Protein AF-A0A1Y1VI38-F1 (afdb_monomer_lite)

InterPro domains:
  IPR000742 EGF-like domain [PS00022] (77-88)
  IPR000742 EGF-like domain [PS01186] (77-88)

Organism: NCBI:txid1754191

Structure (mmCIF, N/CA/C/O backbone):
data_AF-A0A1Y1VI38-F1
#
_entry.id   AF-A0A1Y1VI38-F1
#
loop_
_atom_site.group_PDB
_atom_site.id
_atom_site.type_symbol
_atom_site.label_atom_id
_atom_site.label_alt_id
_atom_site.label_comp_id
_atom_site.label_asym_id
_atom_site.label_entity_id
_atom_site.label_seq_id
_atom_site.pdbx_PDB_ins_code
_atom_site.Cartn_x
_atom_site.Cartn_y
_atom_site.Cartn_z
_atom_site.occupancy
_atom_site.B_iso_or_equiv
_atom_site.auth_seq_id
_atom_site.auth_comp_id
_atom_site.auth_asym_id
_atom_site.auth_atom_id
_atom_site.pdbx_PDB_model_num
ATOM 1 N N . LEU A 1 1 ? -9.117 1.234 21.261 1.00 57.25 1 LEU A N 1
ATOM 2 C CA . LEU A 1 1 ? -10.473 1.135 20.668 1.00 57.25 1 LEU A CA 1
ATOM 3 C C . LEU A 1 1 ? -11.483 1.749 21.635 1.00 57.25 1 LEU A C 1
ATOM 5 O O . LEU A 1 1 ? -11.587 1.267 22.755 1.00 57.25 1 LEU A O 1
ATOM 9 N N . LYS A 1 2 ? -12.182 2.823 21.250 1.00 48.88 2 LYS A N 1
ATOM 10 C CA . LYS A 1 2 ? -13.192 3.473 22.102 1.00 48.88 2 LYS A CA 1
ATOM 11 C C . LYS A 1 2 ? -14.577 3.151 21.544 1.00 48.88 2 LYS A C 1
ATOM 13 O O . LYS A 1 2 ? -15.028 3.791 20.600 1.00 48.88 2 LYS A O 1
ATOM 18 N N . ILE A 1 3 ? -15.217 2.114 22.078 1.00 62.66 3 ILE A N 1
ATOM 19 C CA . ILE A 1 3 ? -16.568 1.717 21.668 1.00 62.66 3 ILE A CA 1
ATOM 20 C C . ILE A 1 3 ? -17.557 2.607 22.424 1.00 62.66 3 ILE A C 1
ATOM 22 O O . ILE A 1 3 ? -17.567 2.616 23.653 1.00 62.66 3 ILE A O 1
ATOM 26 N N . LYS A 1 4 ? -18.377 3.374 21.701 1.00 55.69 4 LYS A N 1
ATOM 27 C CA . LYS A 1 4 ? -19.531 4.080 22.268 1.00 55.69 4 LYS A CA 1
ATOM 28 C C . LYS A 1 4 ? -20.799 3.394 21.784 1.00 55.69 4 LYS A C 1
ATOM 30 O O . LYS A 1 4 ? -21.016 3.285 20.580 1.00 55.69 4 LYS A O 1
ATOM 35 N N . ALA A 1 5 ? -21.634 2.953 22.720 1.00 59.41 5 ALA A N 1
ATOM 36 C CA . ALA A 1 5 ? -22.979 2.510 22.391 1.00 59.41 5 ALA A CA 1
ATOM 37 C C . ALA A 1 5 ? -23.766 3.695 21.812 1.00 59.41 5 ALA A C 1
ATOM 39 O O . ALA A 1 5 ? -23.756 4.794 22.371 1.00 59.41 5 ALA A O 1
ATOM 40 N N . LYS A 1 6 ? -24.426 3.485 20.671 1.00 56.81 6 LYS A N 1
ATOM 41 C CA . LYS A 1 6 ? -25.363 4.464 20.116 1.00 56.81 6 LYS A CA 1
ATOM 42 C C . LYS A 1 6 ? -26.618 4.423 20.991 1.00 56.81 6 LYS A C 1
ATOM 44 O O . LYS A 1 6 ? -27.158 3.344 21.222 1.00 56.81 6 LYS A O 1
ATOM 49 N N . ASN A 1 7 ? -27.020 5.573 21.527 1.00 58.06 7 ASN A N 1
ATOM 50 C CA . ASN A 1 7 ? -28.119 5.676 22.487 1.00 58.06 7 ASN A CA 1
ATOM 51 C C . ASN A 1 7 ? -29.405 5.062 21.902 1.00 58.06 7 ASN A C 1
ATOM 53 O O . ASN A 1 7 ? -29.750 5.347 20.754 1.00 58.06 7 ASN A O 1
ATOM 57 N N . ASN A 1 8 ? -30.095 4.216 22.669 1.00 55.72 8 ASN A N 1
ATOM 58 C CA . ASN A 1 8 ? -31.390 3.662 22.274 1.00 55.72 8 ASN A CA 1
ATOM 59 C C . ASN A 1 8 ? -32.491 4.666 22.656 1.00 55.72 8 ASN A C 1
ATOM 61 O O . ASN A 1 8 ? -32.504 5.178 23.774 1.00 55.72 8 ASN A O 1
ATOM 65 N N . THR A 1 9 ? -33.407 4.938 21.728 1.00 57.72 9 THR A N 1
ATOM 66 C CA . THR A 1 9 ? -34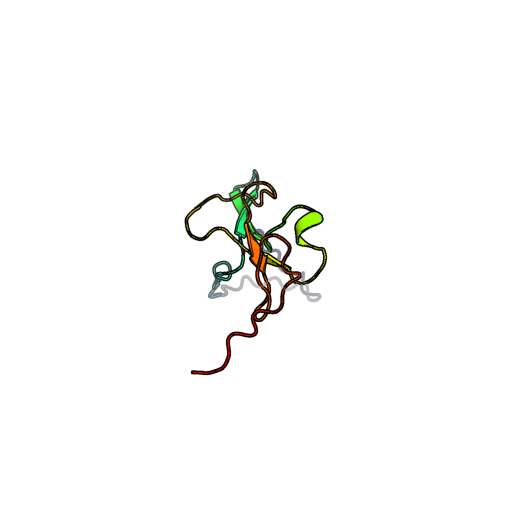.530 5.885 21.839 1.00 57.72 9 THR A CA 1
ATOM 67 C C . THR A 1 9 ? -35.489 5.616 23.001 1.00 57.72 9 THR A C 1
ATOM 69 O O . THR A 1 9 ? -36.317 6.469 23.300 1.00 57.72 9 THR A O 1
ATOM 72 N N . LEU A 1 10 ? -35.392 4.466 23.673 1.00 60.47 10 LEU A N 1
ATOM 73 C CA . LEU A 1 10 ? -36.337 4.061 24.713 1.00 60.47 10 LEU A CA 1
ATOM 74 C C . LEU A 1 10 ? -35.935 4.410 26.158 1.00 60.47 10 LEU A C 1
ATOM 76 O O . LEU A 1 10 ? -36.732 4.140 27.044 1.00 60.47 10 LEU A O 1
ATOM 80 N N . ASN A 1 11 ? -34.762 4.995 26.446 1.00 53.31 11 ASN A N 1
ATOM 81 C CA . ASN A 1 11 ? -34.303 5.309 27.825 1.00 53.31 11 ASN A CA 1
ATOM 82 C C . ASN A 1 11 ? -34.311 4.127 28.825 1.00 53.31 11 ASN A C 1
ATOM 84 O O . ASN A 1 11 ? -34.069 4.313 30.016 1.00 53.31 11 ASN A O 1
ATOM 88 N N . ILE A 1 12 ? -34.533 2.893 28.368 1.00 54.31 12 ILE A N 1
ATOM 89 C CA . ILE A 1 12 ? -34.434 1.693 29.197 1.00 54.31 12 ILE A CA 1
ATOM 90 C C . ILE A 1 12 ? -32.994 1.191 29.077 1.00 54.31 12 ILE A C 1
ATOM 92 O O . ILE A 1 12 ? -32.685 0.311 28.273 1.00 54.31 12 ILE A O 1
ATOM 96 N N . LEU A 1 13 ? -32.087 1.781 29.854 1.00 54.47 13 LEU A N 1
ATOM 97 C CA . LEU A 1 13 ? -30.751 1.222 30.055 1.00 54.47 13 LEU A CA 1
ATOM 98 C C . LEU A 1 13 ? -30.888 -0.018 30.945 1.00 54.47 13 LEU A C 1
ATOM 100 O O 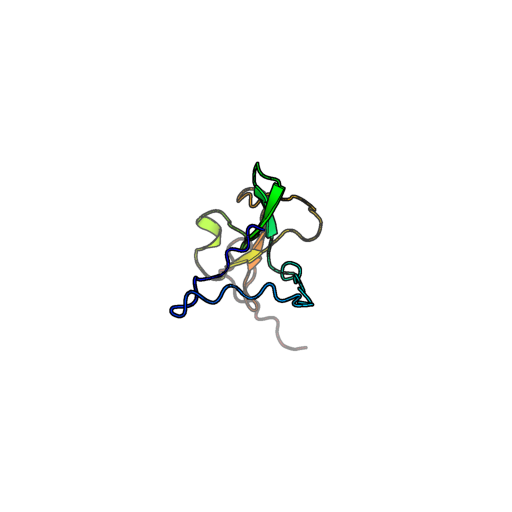. LEU A 1 13 ? -30.782 0.056 32.164 1.00 54.47 13 LEU A O 1
ATOM 104 N N . LYS A 1 14 ? -31.166 -1.172 30.335 1.00 59.22 14 LYS A N 1
ATOM 105 C CA . LYS A 1 14 ? -30.882 -2.458 30.976 1.00 59.22 14 LYS A CA 1
ATOM 106 C C . LYS A 1 14 ? -29.403 -2.735 30.770 1.00 59.22 14 LYS A C 1
ATOM 108 O O . LYS A 1 14 ? -28.961 -2.857 29.627 1.00 59.22 14 LYS A O 1
ATOM 113 N N . GLU A 1 15 ? -28.648 -2.822 31.861 1.00 58.25 15 GLU A N 1
ATOM 114 C CA . GLU A 1 15 ? -27.312 -3.406 31.819 1.00 58.25 15 GLU A CA 1
ATOM 115 C C . GLU A 1 15 ? -27.432 -4.791 31.180 1.00 58.25 15 GLU A C 1
ATOM 117 O O . GLU A 1 15 ? -28.170 -5.661 31.643 1.00 58.25 15 GLU A O 1
ATOM 122 N N . THR A 1 16 ? -26.781 -4.959 30.037 1.00 62.56 16 THR A N 1
ATOM 123 C CA . THR A 1 16 ? -26.766 -6.214 29.302 1.00 62.56 16 THR A CA 1
ATOM 124 C C . THR A 1 16 ? -25.318 -6.602 29.084 1.00 62.56 16 THR A C 1
ATOM 126 O O . THR A 1 16 ? -24.500 -5.806 28.621 1.00 62.56 16 THR A O 1
ATOM 129 N N . TYR A 1 17 ? -24.988 -7.827 29.470 1.00 61.03 17 TYR A N 1
ATOM 130 C CA . TYR A 1 17 ? -23.657 -8.379 29.293 1.00 61.03 17 TYR A CA 1
ATOM 131 C C . TYR A 1 17 ? -23.605 -9.056 27.927 1.00 61.03 17 TYR A C 1
ATOM 133 O O . TYR A 1 17 ? -24.138 -10.148 27.733 1.00 61.03 17 TYR A O 1
ATOM 141 N N . LEU A 1 18 ? -22.991 -8.378 26.959 1.00 70.25 18 LEU A N 1
ATOM 142 C CA . LEU A 1 18 ? -22.798 -8.902 25.611 1.00 70.25 18 LEU A CA 1
ATOM 143 C C . LEU A 1 18 ? -21.388 -9.479 25.476 1.00 70.25 18 LEU A C 1
ATOM 145 O O . LEU A 1 18 ? -20.398 -8.752 25.526 1.00 70.25 18 LEU A O 1
ATOM 149 N N . ASN A 1 19 ? -21.303 -10.785 25.231 1.00 74.19 19 ASN A N 1
ATOM 150 C CA . ASN A 1 19 ? -20.053 -11.441 24.855 1.00 74.19 19 ASN A CA 1
ATOM 151 C C . ASN A 1 19 ? -19.804 -11.252 23.355 1.00 74.19 19 ASN A C 1
ATOM 153 O O . ASN A 1 19 ? -20.204 -12.076 22.532 1.00 74.19 19 ASN A O 1
ATOM 157 N N . ILE A 1 20 ? -19.152 -10.148 22.991 1.00 78.81 20 ILE A N 1
ATOM 158 C CA . ILE A 1 20 ? -18.800 -9.852 21.599 1.00 78.81 20 ILE A CA 1
ATOM 159 C C . ILE A 1 20 ? -17.419 -10.438 21.301 1.00 78.81 20 ILE A C 1
ATOM 161 O O . ILE A 1 20 ? -16.413 -10.015 21.870 1.00 78.81 20 ILE A O 1
ATOM 165 N N . LYS A 1 21 ? -17.354 -11.390 20.366 1.00 79.56 21 LYS A N 1
ATOM 166 C CA . LYS A 1 21 ? -16.078 -11.855 19.812 1.00 79.56 21 LYS A CA 1
ATOM 167 C C . LYS A 1 21 ? -15.577 -10.831 18.798 1.00 79.56 21 LYS A C 1
ATOM 169 O O . LYS A 1 21 ? -16.145 -10.700 17.717 1.00 79.56 21 LYS A O 1
ATOM 174 N N . LEU A 1 22 ? -14.512 -10.117 19.144 1.00 80.12 22 LEU A N 1
ATOM 175 C CA . LEU A 1 22 ? -13.824 -9.212 18.228 1.00 80.12 22 LEU A CA 1
ATOM 176 C C . LEU A 1 22 ? -12.680 -9.961 17.542 1.00 80.12 22 LEU A C 1
ATOM 178 O O . LEU A 1 22 ? -11.823 -10.537 18.209 1.00 80.12 22 LEU A O 1
ATOM 182 N N . LYS A 1 23 ? -12.660 -9.934 16.208 1.00 84.00 23 LYS A N 1
ATOM 183 C CA . LYS A 1 23 ? -11.526 -10.392 15.404 1.00 84.00 23 LYS A CA 1
ATOM 184 C C . LYS A 1 23 ? -10.906 -9.179 14.726 1.00 84.00 23 LYS A C 1
ATOM 186 O O . LYS A 1 23 ? -11.564 -8.524 13.923 1.00 84.00 23 LYS A O 1
ATOM 191 N N . ILE A 1 24 ? -9.652 -8.895 15.054 1.00 82.50 24 ILE A N 1
ATOM 192 C CA . ILE A 1 24 ? -8.853 -7.890 14.357 1.00 82.50 24 ILE A CA 1
ATOM 193 C C . ILE A 1 24 ? -7.999 -8.651 13.346 1.00 82.50 24 ILE A C 1
ATOM 195 O O . ILE A 1 24 ? -7.189 -9.491 13.733 1.00 82.50 24 ILE A O 1
ATOM 199 N N . ASN A 1 25 ? -8.240 -8.416 12.059 1.00 87.31 25 ASN A N 1
ATOM 200 C CA . ASN A 1 25 ? -7.423 -9.000 10.999 1.00 87.31 25 ASN A CA 1
ATOM 201 C C . ASN A 1 25 ? -6.132 -8.190 10.857 1.00 87.31 25 ASN A C 1
ATOM 203 O O . ASN A 1 25 ? -6.160 -6.969 11.004 1.00 87.31 25 ASN A O 1
ATOM 207 N N . ASP A 1 26 ? -5.025 -8.871 10.569 1.00 89.19 26 ASP A N 1
ATOM 208 C CA . ASP A 1 26 ? -3.768 -8.197 10.251 1.00 89.19 26 ASP A CA 1
ATOM 209 C C . ASP A 1 26 ? -3.830 -7.543 8.855 1.00 89.19 26 ASP A C 1
ATOM 211 O O . ASP A 1 26 ? -4.743 -7.806 8.064 1.00 89.19 26 ASP A O 1
ATOM 215 N N . CYS A 1 27 ? -2.848 -6.699 8.556 1.00 89.06 27 CYS A N 1
ATOM 216 C CA . CYS A 1 27 ? -2.653 -6.085 7.252 1.00 89.06 27 CYS A CA 1
ATOM 217 C C . CYS A 1 27 ? -2.484 -7.143 6.147 1.00 89.06 27 CYS A C 1
ATOM 219 O O . CYS A 1 27 ? -1.966 -8.240 6.374 1.00 89.06 27 CYS A O 1
ATOM 221 N N . SER A 1 28 ? -2.904 -6.809 4.923 1.00 89.75 28 SER A N 1
ATOM 222 C CA . SER A 1 28 ? -2.638 -7.660 3.761 1.00 89.75 28 SER A CA 1
ATOM 223 C C . SER A 1 28 ? -1.134 -7.721 3.481 1.00 89.75 28 SER A C 1
ATOM 225 O O . SER A 1 28 ? -0.387 -6.816 3.861 1.00 89.75 28 SER A O 1
ATOM 227 N N . ARG A 1 29 ? -0.685 -8.763 2.769 1.00 88.25 29 ARG A N 1
ATOM 228 C CA . ARG A 1 29 ? 0.735 -8.927 2.400 1.00 88.25 29 ARG A CA 1
ATOM 229 C C . ARG A 1 29 ? 1.292 -7.726 1.627 1.00 88.25 29 ARG A C 1
ATOM 231 O O . ARG A 1 29 ? 2.449 -7.375 1.826 1.00 88.25 29 ARG A O 1
ATOM 238 N N . ASP A 1 30 ? 0.446 -7.072 0.836 1.00 88.12 30 ASP A N 1
ATOM 239 C CA . ASP A 1 30 ? 0.816 -5.941 -0.021 1.00 88.12 30 ASP A CA 1
ATOM 240 C C . ASP A 1 30 ? 0.766 -4.581 0.692 1.00 88.12 30 ASP A C 1
ATOM 242 O O . ASP A 1 30 ? 1.063 -3.560 0.078 1.00 88.12 30 ASP A O 1
ATOM 246 N N . SER A 1 31 ? 0.369 -4.544 1.969 1.00 90.00 31 SER A N 1
ATOM 247 C CA . SER A 1 31 ? 0.207 -3.302 2.732 1.00 90.00 31 SER A CA 1
ATOM 248 C C . SER A 1 31 ? 1.263 -3.134 3.823 1.00 90.00 31 SER A C 1
ATOM 250 O O . SER A 1 31 ? 1.835 -4.094 4.359 1.00 90.00 31 SER A O 1
ATOM 252 N N . ILE A 1 32 ? 1.533 -1.874 4.147 1.00 90.38 32 ILE A N 1
ATOM 253 C CA . ILE A 1 32 ? 2.466 -1.452 5.187 1.00 90.38 32 ILE A CA 1
ATOM 254 C C . ILE A 1 32 ? 1.667 -1.159 6.450 1.00 90.38 32 ILE A C 1
ATOM 256 O O . ILE A 1 32 ? 0.655 -0.461 6.411 1.00 90.38 32 ILE A O 1
ATOM 260 N N . LYS A 1 33 ? 2.127 -1.706 7.575 1.00 91.31 33 LYS A N 1
ATOM 261 C CA . LYS A 1 33 ? 1.556 -1.440 8.893 1.00 91.31 33 LYS A CA 1
ATOM 262 C C . LYS A 1 33 ? 2.194 -0.168 9.439 1.00 91.31 33 LYS A C 1
ATOM 264 O O . LYS A 1 33 ? 3.325 -0.221 9.898 1.00 91.31 33 LYS A O 1
ATOM 269 N N . VAL A 1 34 ? 1.503 0.959 9.377 1.00 91.06 34 VAL A N 1
ATOM 270 C CA . VAL A 1 34 ? 1.998 2.236 9.906 1.00 91.06 34 VAL A CA 1
ATOM 271 C C . VAL A 1 34 ? 1.514 2.387 11.337 1.00 91.06 34 VAL A C 1
ATOM 273 O O . VAL A 1 34 ? 0.341 2.141 11.591 1.00 91.06 34 VAL A O 1
ATOM 276 N N . ILE A 1 35 ? 2.394 2.748 12.271 1.00 89.81 35 ILE A N 1
ATOM 277 C CA . ILE A 1 35 ? 2.024 2.965 13.678 1.00 89.81 35 ILE A CA 1
ATOM 278 C C . ILE A 1 35 ? 2.093 4.459 13.995 1.00 89.81 35 ILE A C 1
ATOM 280 O O . ILE A 1 35 ? 3.118 5.097 13.761 1.00 89.81 35 ILE A O 1
ATOM 284 N N . ASP A 1 36 ? 1.005 5.008 14.532 1.00 86.12 36 ASP A N 1
ATOM 285 C CA . ASP A 1 36 ? 0.929 6.405 14.954 1.00 86.12 36 ASP A CA 1
ATOM 286 C C . ASP A 1 36 ? 1.556 6.640 16.344 1.00 86.12 36 ASP A C 1
ATOM 288 O O . ASP A 1 36 ? 1.942 5.715 17.064 1.00 86.12 36 ASP A O 1
ATOM 292 N N . SER A 1 37 ? 1.632 7.905 16.762 1.00 90.56 37 SER A N 1
ATOM 293 C CA . SER A 1 37 ? 2.175 8.288 18.075 1.00 90.56 37 SER A CA 1
ATOM 294 C C . SER A 1 37 ? 1.366 7.764 19.267 1.00 90.56 37 SER A C 1
ATOM 296 O O . SER A 1 37 ? 1.875 7.731 20.386 1.00 90.56 37 SER A O 1
ATOM 298 N N . ASN A 1 38 ? 0.123 7.334 19.044 1.00 91.38 38 ASN A N 1
ATOM 299 C CA . ASN A 1 38 ? -0.745 6.736 20.053 1.00 91.38 38 ASN A CA 1
ATOM 300 C C . ASN A 1 38 ? -0.675 5.199 20.046 1.00 91.38 38 ASN A C 1
ATOM 302 O O . ASN A 1 38 ? -1.452 4.549 20.750 1.00 91.38 38 ASN A O 1
ATOM 306 N N . ASN A 1 39 ? 0.252 4.618 19.276 1.00 86.31 39 ASN A N 1
ATOM 307 C CA . ASN A 1 39 ? 0.445 3.181 19.118 1.00 86.31 39 ASN A CA 1
ATOM 308 C C . ASN A 1 39 ? -0.754 2.459 18.465 1.00 86.31 39 ASN A C 1
ATOM 310 O O . ASN A 1 39 ? -0.961 1.258 18.669 1.00 86.31 39 ASN A O 1
ATOM 314 N N . PHE A 1 40 ? -1.563 3.180 17.682 1.00 88.06 40 PHE A N 1
ATOM 315 C CA . PHE A 1 40 ? -2.549 2.586 16.784 1.00 88.06 40 PHE A CA 1
ATOM 316 C C . PHE A 1 40 ? -1.908 2.319 15.433 1.00 88.06 40 PHE A C 1
ATOM 318 O O . PHE A 1 40 ? -1.129 3.134 14.946 1.00 88.06 40 PHE A O 1
ATOM 325 N N . TYR A 1 41 ? -2.258 1.187 14.819 1.00 89.94 41 TYR A N 1
ATOM 326 C CA . TYR A 1 41 ? -1.784 0.881 13.480 1.00 89.94 41 TYR A CA 1
ATOM 327 C C . TYR A 1 41 ? -2.866 1.065 12.418 1.00 89.94 41 TYR A C 1
ATOM 329 O O . TYR A 1 41 ? -4.037 0.744 12.636 1.00 89.94 41 TYR A O 1
ATOM 337 N N . THR A 1 42 ? -2.440 1.535 11.252 1.00 91.06 42 THR A N 1
ATOM 338 C CA . THR A 1 42 ? -3.195 1.568 9.999 1.00 91.06 42 THR A CA 1
ATOM 339 C C . THR A 1 42 ? -2.490 0.688 8.970 1.00 91.06 42 THR A C 1
ATOM 341 O O . THR A 1 42 ? -1.280 0.476 9.033 1.00 91.06 42 THR A O 1
ATOM 344 N N . CYS A 1 43 ? -3.255 0.119 8.041 1.00 91.75 43 CYS A N 1
ATOM 345 C CA . CYS A 1 43 ? -2.696 -0.599 6.900 1.00 91.75 43 CYS A CA 1
ATOM 346 C C . CYS A 1 43 ? -2.801 0.311 5.681 1.00 91.75 43 CYS A C 1
ATOM 348 O O . CYS A 1 43 ? -3.908 0.653 5.262 1.00 91.75 43 CYS A O 1
ATOM 350 N N . GLU A 1 44 ? -1.663 0.701 5.128 1.00 92.19 44 GLU A N 1
ATOM 351 C CA . GLU A 1 44 ? -1.583 1.627 4.003 1.00 92.19 44 GLU A CA 1
ATOM 352 C C . GLU A 1 44 ? -0.966 0.947 2.786 1.00 92.19 44 GLU A C 1
ATOM 354 O O . GLU A 1 44 ? -0.157 0.022 2.909 1.00 92.19 44 GLU A O 1
ATOM 359 N N . LEU A 1 45 ? -1.352 1.404 1.595 1.00 91.12 45 LEU A N 1
ATOM 360 C CA . LEU A 1 45 ? -0.657 1.004 0.379 1.00 91.12 45 LEU A CA 1
ATOM 361 C C . LEU A 1 45 ? 0.730 1.665 0.339 1.00 91.12 45 LEU A C 1
ATOM 363 O O . LEU A 1 45 ? 0.862 2.812 0.779 1.00 91.12 45 LEU A O 1
ATOM 367 N N . PRO A 1 46 ? 1.750 0.975 -0.197 1.00 91.25 46 PRO A N 1
ATOM 368 C CA . PRO A 1 46 ? 3.076 1.545 -0.384 1.00 91.25 46 PRO A CA 1
ATOM 369 C C . PRO A 1 46 ? 3.005 2.844 -1.185 1.00 91.25 46 PRO A C 1
ATOM 371 O O . PRO A 1 46 ? 2.445 2.876 -2.282 1.00 91.25 46 PRO A O 1
ATOM 374 N N . ASN A 1 47 ? 3.568 3.909 -0.626 1.00 90.31 47 ASN A N 1
ATOM 375 C CA . ASN A 1 47 ? 3.740 5.180 -1.308 1.00 90.31 47 ASN A CA 1
ATOM 376 C C . ASN A 1 47 ? 5.131 5.215 -1.953 1.00 90.31 47 ASN A C 1
ATOM 378 O O . ASN A 1 47 ? 6.105 4.940 -1.265 1.00 90.31 47 ASN A O 1
ATOM 382 N N . CYS A 1 48 ? 5.243 5.540 -3.237 1.00 87.75 48 CYS A N 1
ATOM 383 C CA . CYS A 1 48 ? 6.523 5.701 -3.934 1.00 87.75 48 CYS A CA 1
ATOM 384 C C . CYS A 1 48 ? 6.610 7.116 -4.505 1.00 87.75 48 CYS A C 1
ATOM 386 O O . CYS A 1 48 ? 5.615 7.831 -4.571 1.00 87.75 48 CYS A O 1
ATOM 388 N N . ASN A 1 49 ? 7.801 7.514 -4.949 1.00 85.00 49 ASN A N 1
ATOM 389 C CA . ASN A 1 49 ? 7.963 8.768 -5.678 1.00 85.00 49 ASN A CA 1
ATOM 390 C C . ASN A 1 49 ? 7.115 8.811 -6.968 1.00 85.00 49 ASN A C 1
ATOM 392 O O . ASN A 1 49 ? 6.775 7.778 -7.550 1.00 85.00 49 ASN A O 1
ATOM 396 N N . ASP A 1 50 ? 6.832 10.023 -7.452 1.00 82.88 50 ASP A N 1
ATOM 397 C CA . ASP A 1 50 ? 6.003 10.240 -8.647 1.00 82.88 50 ASP A CA 1
ATOM 398 C C . ASP A 1 50 ? 6.552 9.521 -9.890 1.00 82.88 50 ASP A C 1
ATOM 400 O O . ASP A 1 50 ? 5.790 9.033 -10.719 1.00 82.88 50 ASP A O 1
ATOM 404 N N . ASN A 1 51 ? 7.875 9.353 -9.979 1.00 78.19 51 ASN A N 1
ATOM 405 C CA . ASN A 1 51 ? 8.532 8.605 -11.057 1.00 78.19 51 ASN A CA 1
ATOM 406 C C . ASN A 1 51 ? 8.090 7.132 -11.139 1.00 78.19 51 ASN A C 1
ATOM 408 O O . ASN A 1 51 ? 8.201 6.515 -12.201 1.00 78.19 51 ASN A O 1
ATOM 412 N N . CYS A 1 52 ? 7.609 6.559 -10.033 1.00 81.69 52 CYS A N 1
ATOM 413 C CA . CYS A 1 52 ? 7.077 5.203 -9.983 1.00 81.69 52 CYS A CA 1
ATOM 414 C C . CYS A 1 52 ? 5.599 5.116 -10.384 1.00 81.69 52 CYS A C 1
ATOM 416 O O . CYS A 1 52 ? 5.133 4.059 -10.796 1.00 81.69 52 CYS A O 1
ATOM 418 N N . LEU A 1 53 ? 4.851 6.214 -10.275 1.00 73.06 53 LEU A N 1
ATOM 419 C CA . LEU A 1 53 ? 3.422 6.253 -10.598 1.00 73.06 53 LEU A CA 1
ATOM 420 C C . LEU A 1 53 ? 3.158 6.499 -12.092 1.00 73.06 53 LEU A C 1
ATOM 422 O O . LEU A 1 53 ? 2.006 6.549 -12.521 1.0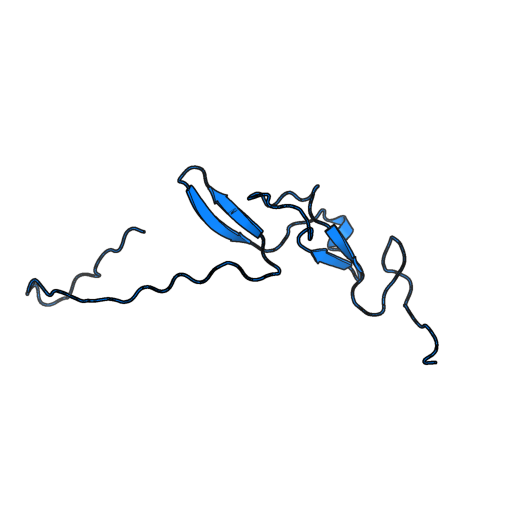0 73.06 53 LEU A O 1
ATOM 426 N N . ILE A 1 54 ? 4.216 6.644 -12.890 1.00 73.25 54 ILE A N 1
ATOM 427 C CA . ILE A 1 54 ? 4.147 6.904 -14.327 1.00 73.25 54 ILE A CA 1
ATOM 428 C C . ILE A 1 54 ? 4.434 5.610 -15.101 1.00 73.25 54 ILE A C 1
ATOM 430 O O . ILE A 1 54 ? 5.450 4.947 -14.887 1.00 73.25 54 ILE A O 1
ATOM 434 N N . GLY A 1 55 ? 3.563 5.288 -16.060 1.00 77.00 55 GLY A N 1
ATOM 435 C CA . GLY A 1 55 ? 3.761 4.188 -17.007 1.00 77.00 55 GLY A CA 1
ATOM 436 C C . GLY A 1 55 ? 3.416 2.810 -16.437 1.00 77.00 55 GLY A C 1
ATOM 437 O O . GLY A 1 55 ? 2.415 2.643 -15.746 1.00 77.00 55 GLY A O 1
ATOM 438 N N . ASN A 1 56 ? 4.236 1.807 -16.760 1.00 87.94 56 ASN A N 1
ATOM 439 C CA . ASN A 1 56 ? 3.969 0.395 -16.460 1.00 87.94 56 ASN A CA 1
ATOM 440 C C . ASN A 1 56 ? 4.682 -0.075 -15.191 1.00 87.94 56 ASN A C 1
ATOM 442 O O . ASN A 1 56 ? 5.398 -1.079 -15.189 1.00 87.94 56 ASN A O 1
ATOM 446 N N . LYS A 1 57 ? 4.517 0.689 -14.116 1.00 90.56 57 LYS A N 1
ATOM 447 C CA . LYS A 1 57 ? 5.190 0.489 -12.834 1.00 90.56 57 LYS A CA 1
ATOM 448 C C . LYS A 1 57 ? 4.166 0.308 -11.716 1.00 90.56 57 LYS A C 1
ATOM 450 O O . LYS A 1 57 ? 3.033 0.779 -11.803 1.00 90.56 57 LYS A O 1
ATOM 455 N N . LYS A 1 58 ? 4.560 -0.389 -10.654 1.00 89.88 58 LYS A N 1
ATOM 456 C CA . LYS A 1 58 ? 3.787 -0.562 -9.425 1.00 89.88 58 LYS A CA 1
ATOM 457 C C . LYS A 1 58 ? 4.693 -0.327 -8.225 1.00 89.88 58 LYS A C 1
ATOM 459 O O . LYS A 1 58 ? 5.793 -0.871 -8.155 1.00 89.88 58 LYS A O 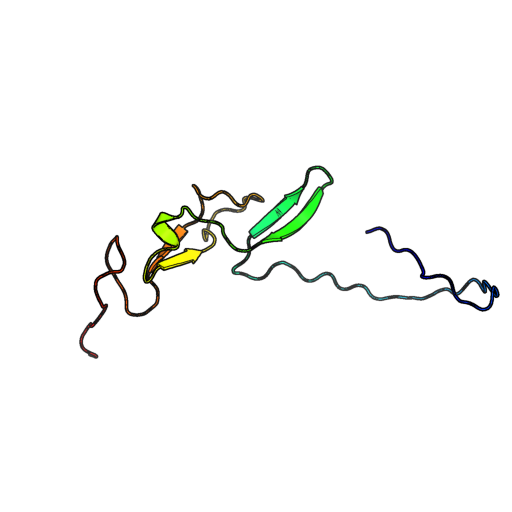1
ATOM 464 N N . CYS A 1 59 ? 4.194 0.433 -7.258 1.00 91.00 59 CYS A N 1
ATOM 465 C CA . CYS A 1 59 ? 4.831 0.557 -5.956 1.00 91.00 59 CYS A CA 1
ATOM 466 C C . CYS A 1 59 ? 4.490 -0.660 -5.090 1.00 91.00 59 CYS A C 1
ATOM 468 O O . CYS A 1 59 ? 3.317 -1.024 -4.949 1.00 91.00 59 CYS A O 1
ATOM 470 N N . ILE A 1 60 ? 5.506 -1.297 -4.518 1.00 91.00 60 ILE A N 1
ATOM 471 C CA . ILE A 1 60 ? 5.355 -2.454 -3.641 1.00 91.00 60 ILE A CA 1
ATOM 472 C C . ILE A 1 60 ? 6.110 -2.250 -2.333 1.00 91.00 60 ILE A C 1
ATOM 474 O O . ILE A 1 60 ? 7.089 -1.505 -2.237 1.00 91.00 60 ILE A O 1
ATOM 478 N N . LYS A 1 61 ? 5.638 -2.959 -1.310 1.00 88.81 61 LYS A N 1
ATOM 479 C CA . LYS A 1 61 ? 6.307 -3.035 -0.022 1.00 88.81 61 LYS A CA 1
ATOM 480 C C . LYS A 1 61 ? 7.617 -3.830 -0.174 1.00 88.81 61 LYS A C 1
ATOM 482 O O . LYS A 1 61 ? 7.597 -4.885 -0.808 1.00 88.81 61 LYS A O 1
ATOM 487 N N . PRO A 1 62 ? 8.729 -3.388 0.432 1.00 83.12 62 PRO A N 1
ATOM 488 C CA . PRO A 1 62 ? 9.978 -4.148 0.453 1.00 83.12 62 PRO A CA 1
ATOM 489 C C . PRO A 1 62 ? 9.824 -5.473 1.219 1.00 83.12 62 PRO A C 1
ATOM 491 O O . PRO A 1 62 ? 9.290 -5.501 2.328 1.00 83.12 62 PRO A O 1
ATOM 494 N N . GLU A 1 63 ? 10.334 -6.572 0.653 1.00 77.44 63 GLU A N 1
ATOM 495 C CA . GLU A 1 63 ? 10.159 -7.927 1.210 1.00 77.44 63 GLU A CA 1
ATOM 496 C C . GLU A 1 63 ? 10.875 -8.149 2.555 1.00 77.44 63 GLU A C 1
ATOM 498 O O . GLU A 1 63 ? 10.431 -8.971 3.353 1.00 77.44 63 GLU A O 1
ATOM 503 N N . ASN A 1 64 ? 11.936 -7.388 2.848 1.00 68.00 64 ASN A N 1
ATOM 504 C CA . ASN A 1 64 ? 12.843 -7.649 3.978 1.00 68.00 64 ASN A CA 1
ATOM 505 C C . ASN A 1 64 ? 12.925 -6.512 5.008 1.00 68.00 64 ASN A C 1
ATOM 507 O O . ASN A 1 64 ? 13.885 -6.434 5.774 1.00 68.00 64 ASN A O 1
ATOM 511 N N . ILE A 1 65 ? 11.944 -5.608 5.032 1.00 64.94 65 ILE A N 1
ATOM 512 C CA . ILE A 1 65 ? 11.960 -4.455 5.935 1.00 64.94 65 ILE A CA 1
ATOM 513 C C . ILE A 1 65 ? 10.698 -4.461 6.806 1.00 64.94 65 ILE A C 1
ATOM 515 O O . ILE A 1 65 ? 9.588 -4.193 6.350 1.00 64.94 65 ILE A O 1
ATOM 519 N N . HIS A 1 66 ? 10.880 -4.738 8.100 1.00 65.56 66 HIS A N 1
ATOM 520 C CA . HIS A 1 66 ? 9.843 -4.631 9.135 1.00 65.56 66 HIS A CA 1
ATOM 521 C C . HIS A 1 66 ? 9.722 -3.195 9.669 1.00 65.56 66 HIS A C 1
ATOM 523 O O . HIS A 1 66 ? 9.697 -2.970 10.877 1.00 65.56 66 HIS A O 1
ATOM 529 N N . MET A 1 67 ? 9.699 -2.201 8.782 1.00 69.56 67 MET A N 1
ATOM 530 C CA . MET A 1 67 ? 9.478 -0.819 9.199 1.00 69.56 67 MET A CA 1
ATOM 531 C C . MET A 1 67 ? 7.982 -0.557 9.306 1.00 69.56 67 MET A C 1
ATOM 533 O O . MET A 1 67 ? 7.214 -0.876 8.399 1.00 69.56 67 MET A O 1
ATOM 537 N N . ASN A 1 68 ? 7.582 0.058 10.418 1.00 82.75 68 ASN A N 1
ATOM 538 C CA . ASN A 1 68 ? 6.210 0.509 10.630 1.00 82.75 68 ASN A CA 1
ATOM 539 C C . ASN A 1 68 ? 5.989 1.925 10.070 1.00 82.75 68 ASN A C 1
ATOM 541 O O . ASN A 1 68 ? 5.345 2.763 10.702 1.00 82.75 68 ASN A O 1
ATOM 545 N N . VAL A 1 69 ? 6.610 2.213 8.924 1.00 84.44 69 VAL A N 1
ATOM 546 C CA . VAL A 1 69 ? 6.649 3.529 8.279 1.00 84.44 69 VAL A CA 1
ATOM 547 C C . VAL A 1 69 ? 6.471 3.330 6.779 1.00 84.44 69 VAL A C 1
ATOM 549 O O . VAL A 1 69 ? 7.086 2.445 6.189 1.00 84.44 69 VAL A O 1
ATOM 552 N N . ASN A 1 70 ? 5.627 4.159 6.171 1.00 87.88 70 ASN A N 1
ATOM 553 C CA . ASN A 1 70 ? 5.389 4.185 4.734 1.00 87.88 70 ASN A CA 1
ATOM 554 C C . ASN A 1 70 ? 6.263 5.273 4.086 1.00 87.88 70 ASN A C 1
ATOM 556 O O . ASN A 1 70 ? 5.806 6.394 3.870 1.00 87.88 70 ASN A O 1
ATOM 560 N N . ASP A 1 71 ? 7.541 4.965 3.856 1.00 86.94 71 ASP A N 1
ATOM 561 C CA . ASP A 1 71 ? 8.525 5.914 3.317 1.00 86.94 71 ASP A CA 1
ATOM 562 C C . ASP A 1 71 ? 8.736 5.708 1.799 1.00 86.94 71 ASP A C 1
ATOM 564 O O . ASP A 1 71 ? 9.192 4.633 1.386 1.00 86.94 71 ASP A O 1
ATOM 568 N N . PRO A 1 72 ? 8.477 6.732 0.960 1.00 87.81 72 PRO A N 1
ATOM 569 C CA . PRO A 1 72 ? 8.717 6.687 -0.483 1.00 87.81 72 PRO A CA 1
ATOM 570 C C . PRO A 1 72 ? 10.147 6.380 -0.919 1.00 87.81 72 PRO A C 1
ATOM 572 O O . PRO A 1 72 ? 10.342 5.924 -2.043 1.00 87.81 72 PRO A O 1
ATOM 575 N N . ASN A 1 73 ? 11.139 6.622 -0.062 1.00 85.81 73 ASN A N 1
ATOM 576 C CA . ASN A 1 73 ? 12.543 6.333 -0.357 1.00 85.81 73 ASN A CA 1
ATOM 577 C C . ASN A 1 73 ? 12.916 4.866 -0.103 1.00 85.81 73 ASN A C 1
ATOM 579 O O . ASN A 1 73 ? 13.985 4.423 -0.516 1.00 85.81 73 ASN A O 1
ATOM 583 N N . ILE A 1 74 ? 12.061 4.131 0.611 1.00 85.38 74 ILE A N 1
ATOM 584 C CA . ILE A 1 74 ? 12.307 2.747 1.035 1.00 85.38 74 ILE A CA 1
ATOM 585 C C . ILE A 1 74 ? 11.436 1.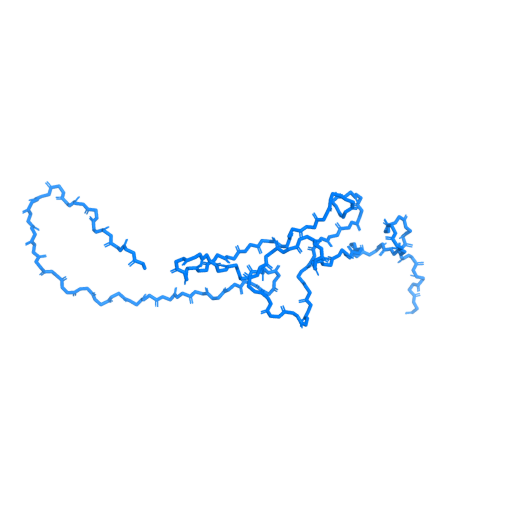775 0.235 1.00 85.38 74 ILE A C 1
ATOM 587 O O . ILE A 1 74 ? 11.831 0.633 -0.012 1.00 85.38 74 ILE A O 1
ATOM 591 N N . ASN A 1 75 ? 10.249 2.219 -0.177 1.00 86.69 75 ASN A N 1
ATOM 592 C CA . ASN A 1 75 ? 9.352 1.421 -0.998 1.00 86.69 75 ASN A CA 1
ATOM 593 C C . ASN A 1 75 ? 9.926 1.168 -2.396 1.00 86.69 75 ASN A C 1
ATOM 595 O O . ASN A 1 75 ? 10.672 1.975 -2.950 1.00 86.69 75 ASN A O 1
ATOM 599 N N . VAL A 1 76 ? 9.583 0.012 -2.964 1.00 89.06 76 VAL A N 1
ATOM 600 C CA . VAL A 1 76 ? 10.217 -0.484 -4.187 1.00 89.06 76 VAL A CA 1
ATOM 601 C C . VAL A 1 76 ? 9.296 -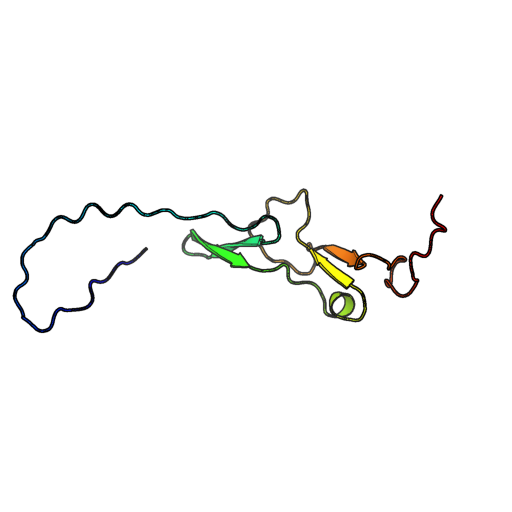0.250 -5.370 1.00 89.06 76 VAL A C 1
ATOM 603 O O . VAL A 1 76 ? 8.111 -0.581 -5.329 1.00 89.06 76 VAL A O 1
ATOM 606 N N . CYS A 1 77 ? 9.857 0.283 -6.448 1.00 88.75 77 CYS A N 1
ATOM 607 C CA . CYS A 1 77 ? 9.168 0.383 -7.720 1.00 88.75 77 CYS A CA 1
ATOM 608 C C . CYS A 1 77 ? 9.498 -0.826 -8.597 1.00 88.75 77 CYS A C 1
ATOM 610 O O . CYS A 1 77 ? 10.669 -1.075 -8.876 1.00 88.75 77 CYS A O 1
ATOM 612 N N . VAL A 1 78 ? 8.482 -1.563 -9.043 1.00 90.50 78 VAL A N 1
ATOM 613 C CA . VAL A 1 78 ? 8.648 -2.727 -9.925 1.00 90.50 78 VAL A CA 1
ATOM 614 C C . VAL A 1 78 ? 7.847 -2.565 -11.206 1.00 90.50 78 VAL A C 1
ATOM 616 O O . VAL A 1 78 ? 6.807 -1.908 -11.215 1.00 90.50 78 VAL A O 1
ATOM 619 N N . CYS A 1 79 ? 8.311 -3.182 -12.289 1.00 90.19 79 CYS A N 1
ATOM 620 C CA . CYS A 1 79 ? 7.546 -3.226 -13.527 1.00 90.19 79 CYS A CA 1
ATOM 621 C C . CYS A 1 79 ? 6.291 -4.088 -13.367 1.00 90.19 79 CYS A C 1
ATOM 623 O O . CYS A 1 79 ? 6.294 -5.108 -12.674 1.00 90.19 79 CYS A O 1
ATOM 625 N N . LEU A 1 80 ? 5.209 -3.678 -14.027 1.00 90.06 80 LEU A N 1
ATOM 626 C CA . LEU A 1 80 ? 4.047 -4.537 -14.218 1.00 90.06 80 LEU A CA 1
ATOM 627 C C . LEU A 1 80 ? 4.431 -5.753 -15.069 1.00 90.06 80 LEU A C 1
ATOM 629 O O . LEU A 1 80 ? 5.357 -5.699 -15.878 1.00 90.06 80 LEU A O 1
ATOM 633 N N . ALA A 1 81 ? 3.694 -6.849 -14.895 1.00 88.50 81 ALA A N 1
ATOM 634 C CA . ALA A 1 81 ? 3.916 -8.069 -15.662 1.00 88.50 81 ALA A CA 1
ATOM 635 C C . ALA A 1 81 ? 3.879 -7.784 -17.174 1.00 88.50 81 ALA A C 1
ATOM 637 O O . ALA A 1 81 ? 2.991 -7.078 -17.655 1.00 88.50 81 ALA A O 1
ATOM 638 N N . GLY A 1 82 ? 4.851 -8.335 -17.904 1.00 87.94 82 GLY A N 1
ATOM 639 C CA . GLY A 1 82 ? 5.033 -8.078 -19.333 1.00 87.94 82 GLY A CA 1
ATOM 640 C C . GLY A 1 82 ? 5.878 -6.844 -19.657 1.00 87.94 82 GLY A C 1
ATOM 641 O O . GLY A 1 82 ? 6.065 -6.560 -20.835 1.00 87.94 82 GLY A O 1
ATOM 642 N N . TYR A 1 83 ? 6.413 -6.131 -18.660 1.00 89.44 83 TYR A N 1
ATOM 643 C CA . TYR A 1 83 ? 7.327 -5.004 -18.853 1.00 89.44 83 TYR A CA 1
ATOM 644 C C . TYR A 1 83 ? 8.648 -5.213 -18.115 1.00 89.44 83 TYR A C 1
ATOM 646 O O . TYR A 1 83 ? 8.693 -5.798 -17.035 1.00 89.44 83 TYR A O 1
ATOM 654 N N . THR A 1 84 ? 9.729 -4.695 -18.692 1.00 88.00 84 THR A N 1
ATOM 655 C CA . THR A 1 84 ? 11.094 -4.844 -18.184 1.00 88.00 84 THR A CA 1
ATOM 656 C C . THR A 1 84 ? 11.947 -3.599 -18.456 1.00 88.00 84 THR A C 1
ATOM 658 O O . THR A 1 84 ? 11.525 -2.648 -19.124 1.00 88.00 84 THR A O 1
ATOM 661 N N . GLY A 1 85 ? 13.169 -3.608 -17.925 1.00 83.44 85 GLY A N 1
ATOM 662 C CA . GLY A 1 85 ? 14.111 -2.491 -17.945 1.00 83.44 85 GLY A CA 1
ATOM 663 C C . GLY A 1 85 ? 13.859 -1.472 -16.831 1.00 83.44 85 GLY A C 1
ATOM 664 O O . GLY A 1 85 ? 12.807 -1.462 -16.200 1.00 83.44 85 GLY A O 1
ATOM 665 N N . ASN A 1 86 ? 14.831 -0.584 -16.604 1.00 80.25 86 ASN A N 1
ATOM 666 C CA . ASN A 1 86 ? 14.803 0.386 -15.495 1.00 80.25 86 ASN A CA 1
ATOM 667 C C . ASN A 1 86 ? 13.573 1.312 -15.524 1.00 80.25 86 ASN A C 1
ATOM 669 O O . ASN A 1 86 ? 13.081 1.732 -14.477 1.00 80.25 86 ASN A O 1
ATOM 673 N N . ASP A 1 87 ? 13.052 1.592 -16.721 1.00 83.69 87 ASP A N 1
ATOM 674 C CA . ASP A 1 87 ? 11.887 2.454 -16.913 1.00 83.69 87 ASP A CA 1
ATOM 675 C C . ASP A 1 87 ? 10.592 1.700 -17.225 1.00 83.69 87 ASP A C 1
ATOM 677 O O . ASP A 1 87 ? 9.549 2.334 -17.373 1.00 83.69 87 ASP A O 1
ATOM 681 N N . CYS A 1 88 ? 10.624 0.365 -17.289 1.00 87.44 88 CYS A N 1
ATOM 682 C CA . CYS A 1 88 ? 9.458 -0.460 -17.626 1.00 87.44 88 CYS A CA 1
ATOM 683 C C . CYS A 1 88 ? 8.791 -0.055 -18.957 1.00 87.44 88 CYS A C 1
ATOM 685 O O . CYS A 1 88 ? 7.572 -0.142 -19.122 1.00 87.44 88 CYS A O 1
ATOM 687 N N . LEU A 1 89 ? 9.598 0.434 -19.905 1.00 85.00 89 LEU A N 1
ATOM 688 C CA . LEU A 1 89 ? 9.159 0.840 -21.244 1.00 85.00 89 LEU A CA 1
ATOM 689 C C . LEU A 1 89 ? 9.341 -0.275 -22.280 1.00 85.00 89 LEU A C 1
ATOM 691 O O . LEU A 1 89 ? 8.765 -0.202 -23.362 1.00 85.00 89 LEU A O 1
ATOM 695 N N . THR A 1 90 ? 10.122 -1.306 -21.954 1.00 87.38 90 THR A N 1
ATOM 696 C CA . THR A 1 90 ? 10.362 -2.445 -22.840 1.00 87.38 90 THR A CA 1
ATOM 697 C C . THR A 1 90 ? 9.375 -3.551 -22.509 1.00 87.38 90 THR A C 1
ATOM 699 O O . THR A 1 90 ? 9.229 -3.912 -21.344 1.00 87.38 90 THR A O 1
ATOM 702 N N . LEU A 1 91 ? 8.709 -4.103 -23.520 1.00 87.50 91 LEU A N 1
ATOM 703 C CA . LEU A 1 91 ? 7.859 -5.276 -23.342 1.00 87.50 91 LEU A CA 1
ATOM 704 C C . LEU A 1 91 ? 8.732 -6.520 -23.182 1.00 87.50 91 LEU A C 1
ATOM 706 O O . LEU A 1 91 ? 9.651 -6.753 -23.967 1.00 87.50 91 LEU A O 1
ATOM 710 N N . ASP A 1 92 ? 8.428 -7.316 -22.166 1.00 83.38 92 ASP A N 1
ATOM 711 C CA . ASP A 1 92 ? 9.093 -8.582 -21.876 1.00 83.38 92 ASP A CA 1
ATOM 712 C C . ASP A 1 92 ? 8.530 -9.688 -22.783 1.00 83.38 92 ASP A C 1
ATOM 714 O O . ASP A 1 92 ? 7.902 -10.648 -22.341 1.00 83.38 92 ASP A O 1
ATOM 718 N N . TYR A 1 93 ? 8.689 -9.511 -24.098 1.00 72.19 93 TYR A N 1
ATOM 719 C CA . TYR A 1 93 ? 8.428 -10.554 -25.087 1.00 72.19 93 TYR A CA 1
ATOM 720 C C . TYR A 1 93 ? 9.642 -11.484 -25.165 1.00 72.19 93 TYR A C 1
ATOM 722 O O . TYR A 1 93 ? 10.424 -11.441 -26.116 1.00 72.19 93 TYR A O 1
ATOM 730 N N . GLY A 1 94 ? 9.819 -12.337 -24.161 1.00 60.66 94 GLY A N 1
ATOM 731 C CA . GLY A 1 94 ? 10.576 -13.568 -24.367 1.00 60.66 94 GLY A CA 1
ATOM 732 C C . GLY A 1 94 ? 9.736 -14.507 -25.242 1.00 60.66 94 GLY A C 1
ATOM 733 O O . GLY A 1 94 ? 8.561 -14.691 -24.927 1.00 60.66 94 GLY A O 1
ATOM 734 N N . PRO A 1 95 ? 10.260 -15.091 -26.338 1.00 49.53 95 PRO A N 1
ATOM 735 C CA . PRO A 1 95 ? 9.520 -16.127 -27.048 1.00 49.53 95 PRO A CA 1
ATOM 736 C C . PRO A 1 95 ? 9.215 -17.260 -26.065 1.00 49.53 95 PRO A C 1
ATOM 738 O O . PRO A 1 95 ? 10.114 -17.703 -25.345 1.00 49.53 95 PRO A O 1
ATOM 741 N N . GLU A 1 96 ? 7.956 -17.702 -26.033 1.00 50.38 96 GLU A N 1
ATOM 742 C CA . GLU A 1 96 ? 7.562 -18.944 -25.370 1.00 50.38 96 GLU A CA 1
ATOM 743 C C . GLU A 1 96 ? 8.526 -20.049 -25.831 1.00 50.38 96 GLU A C 1
ATOM 745 O O . GLU A 1 96 ? 8.656 -20.310 -27.031 1.00 50.38 96 GLU A O 1
ATOM 750 N N . LYS A 1 97 ? 9.275 -20.625 -24.888 1.00 45.16 97 LYS A N 1
ATOM 751 C CA . LYS A 1 97 ? 10.037 -21.856 -25.108 1.00 45.16 97 LYS A CA 1
ATOM 752 C C . LYS A 1 97 ? 9.220 -23.041 -24.638 1.00 45.16 97 LYS A C 1
ATOM 754 O O . LYS A 1 97 ? 8.635 -22.925 -23.538 1.00 45.16 97 LYS A O 1
#

Secondary structure (DSSP, 8-state):
----PPPPTT--------------PPPPTTSEEEE-TTS-EEEEPPP--GGGSSSSEEEE--TT---SS--TTTSEEEEPTTEESTTS-EE--PPP-

Sequence (97 aa):
LKIKAKNNTLNILKETYLNIKLKINDCSRDSIKVIDSNNFYTCELPNCNDNCLIGNKKCIKPENIHMNVNDPNINVCVCLAGYTGNDCLTLDYGPEK

pLDDT: mean 78.79, std 13.39, range [45.16, 92.19]

Foldseek 3Di:
DDDDDDDDPPPPPDDDDDPDDDDDDDADPFWAWAADPVRDTDTHHADAPPLLVDDQKDWGADPPDNDNDRDNVRIDIDGHPQFDDPNSPDGPPDDDD

Radius of gyration: 22.3 Å; chains: 1; bounding box: 51×32×59 Å